Protein AF-A0A7T4YEN5-F1 (afdb_monomer_lite)

Radius of gyration: 30.42 Å; chains: 1; bounding box: 59×39×81 Å

pLDDT: mean 76.64, std 11.23, range [42.16, 91.0]

Foldseek 3Di:
DFKKWKWWADPVDNDIDIDIDDDPDQVVVQVVVVVVVTPPIDIGTDPVVVVVCVVVVVVVVVVVVVVVVVVVVVVVVVVVVVVVVVVVVVVVVCVVVPPVPPVVVVVVVVVVVVVCVVVVVVVVVVVVVVVVVVVVVVVVVPPDPPDD

Secondary structure (DSSP, 8-state):
--EEEEEEE-SSS--EEEEEEE-SSHHHHHHHHHHTT-EEEEEEE--HHHHHHHHHHHHHHHHHHHHHHHHHHHHHHHHHHHHHHHHHHHHHHHHHTT-S-HHHHHHHHHHHHHHHHHHHHHHHHHHHHHHHHHHHHHHHH-------

Sequence (148 aa):
MPSYKVTYNDPNTDEHHQKTVHAESSDLAAEQFKEQGYTKINVTPIPDVIAEIAPITEIYRGAKLWIAHTFTLNRILSWIYIALILLSALSLIVTLFRIPNMHFFIEFLASVLIALSPAIIAILLKLIQRFVIAHETIAKHQKPVSSD

Structure (mmCIF, N/CA/C/O backbone):
data_AF-A0A7T4YEN5-F1
#
_entry.id   AF-A0A7T4YEN5-F1
#
loop_
_atom_site.group_PDB
_atom_site.id
_atom_site.type_symbol
_atom_site.label_atom_id
_atom_site.label_alt_id
_atom_site.label_comp_id
_atom_site.label_asym_id
_atom_site.label_entity_id
_atom_site.label_seq_id
_atom_site.pdbx_PDB_ins_code
_atom_site.Cartn_x
_atom_site.Cartn_y
_atom_site.Cartn_z
_atom_site.occupancy
_atom_site.B_iso_or_equiv
_atom_site.auth_seq_id
_atom_site.auth_comp_id
_atom_site.auth_asym_id
_atom_site.auth_atom_id
_atom_site.pdbx_PDB_model_num
ATOM 1 N N . MET A 1 1 ? -17.551 3.275 38.357 1.00 65.38 1 MET A N 1
ATOM 2 C CA . MET A 1 1 ? -17.947 1.873 38.612 1.00 65.38 1 MET A CA 1
ATOM 3 C C . MET A 1 1 ? -16.920 0.962 37.952 1.00 65.38 1 MET A C 1
ATOM 5 O O . MET A 1 1 ? -16.607 1.225 36.793 1.00 65.38 1 MET A O 1
ATOM 9 N N . PRO A 1 2 ? -16.350 -0.024 38.669 1.00 76.88 2 PRO A N 1
ATOM 10 C CA . PRO A 1 2 ? -15.332 -0.928 38.132 1.00 76.88 2 PRO A CA 1
ATOM 11 C C . PRO A 1 2 ? -15.876 -1.813 37.001 1.00 76.88 2 PRO A C 1
ATOM 13 O O . PRO A 1 2 ? -17.076 -2.081 36.914 1.00 76.88 2 PRO A O 1
ATOM 16 N N . SER A 1 3 ? -14.981 -2.240 36.110 1.00 82.06 3 SER A N 1
ATOM 17 C CA . SER A 1 3 ? -15.316 -3.082 34.955 1.00 82.06 3 SER A CA 1
ATOM 18 C C . SER A 1 3 ? -14.963 -4.543 35.232 1.00 82.06 3 SER A C 1
ATOM 20 O O . SER A 1 3 ? -13.855 -4.850 35.670 1.00 82.06 3 SER A O 1
ATOM 22 N N . TYR A 1 4 ? -15.876 -5.459 34.920 1.00 83.62 4 TYR A N 1
ATOM 23 C CA . TYR A 1 4 ? -15.682 -6.897 35.085 1.00 83.62 4 TYR A CA 1
ATOM 24 C C . TYR A 1 4 ? -15.895 -7.629 33.764 1.00 83.62 4 TYR A C 1
ATOM 26 O O . TYR A 1 4 ? -16.810 -7.320 33.000 1.00 83.62 4 TYR A O 1
ATOM 34 N N . LYS A 1 5 ? -15.063 -8.637 33.505 1.00 86.88 5 LYS A N 1
ATOM 35 C CA . LYS A 1 5 ? -15.261 -9.592 32.419 1.00 86.88 5 LYS A CA 1
ATOM 36 C C . LYS A 1 5 ? -16.059 -10.771 32.963 1.00 86.88 5 LYS A C 1
ATOM 38 O O . LYS A 1 5 ? -15.553 -11.520 33.796 1.00 86.88 5 LYS A O 1
ATOM 43 N N . VAL A 1 6 ? -17.284 -10.942 32.480 1.00 84.94 6 VAL A N 1
ATOM 44 C CA . VAL A 1 6 ? -18.153 -12.070 32.821 1.00 84.94 6 VAL A CA 1
ATOM 45 C C . VAL A 1 6 ? -18.087 -13.081 31.687 1.00 84.94 6 VAL A C 1
ATOM 47 O O . VAL A 1 6 ? -18.403 -12.770 30.539 1.00 84.94 6 VAL A O 1
ATOM 50 N N . THR A 1 7 ? -17.645 -14.289 32.007 1.00 87.56 7 THR A N 1
ATOM 51 C CA . THR A 1 7 ? -17.697 -15.453 31.116 1.00 87.56 7 THR A CA 1
ATOM 52 C C . THR A 1 7 ? -18.852 -16.345 31.546 1.00 87.56 7 THR A C 1
ATOM 54 O O . THR A 1 7 ? -18.988 -16.603 32.738 1.00 87.56 7 THR A O 1
ATOM 57 N N . TYR A 1 8 ? -19.706 -16.754 30.609 1.00 88.31 8 TYR A N 1
ATOM 58 C CA . TYR A 1 8 ? -20.927 -17.517 30.876 1.00 88.31 8 TYR A CA 1
ATOM 59 C C . TYR A 1 8 ? -21.275 -18.426 29.691 1.00 88.31 8 TYR A C 1
ATOM 61 O O . TYR A 1 8 ? -20.835 -18.184 28.565 1.00 88.31 8 TYR A O 1
ATOM 69 N N . ASN A 1 9 ? -22.071 -19.461 29.945 1.00 87.25 9 ASN A N 1
ATOM 70 C CA . ASN A 1 9 ? -22.637 -20.322 28.911 1.00 87.25 9 ASN A CA 1
ATOM 71 C C . ASN A 1 9 ? -24.098 -19.954 28.689 1.00 87.25 9 ASN A C 1
ATOM 73 O O . ASN A 1 9 ? -24.840 -19.746 29.659 1.00 87.25 9 ASN A O 1
ATOM 77 N N . ASP A 1 10 ? -24.498 -19.904 27.420 1.00 81.69 10 ASP A N 1
ATOM 78 C CA . ASP A 1 10 ? -25.908 -19.792 27.068 1.00 81.69 10 ASP A CA 1
ATOM 79 C C . ASP A 1 10 ? -26.651 -21.054 27.559 1.00 81.69 10 ASP A C 1
ATOM 81 O O . ASP A 1 10 ? -26.141 -22.167 27.428 1.00 81.69 10 ASP A O 1
ATOM 85 N N . PRO A 1 11 ? -27.829 -20.929 28.188 1.00 76.38 11 PRO A N 1
ATOM 86 C CA . PRO A 1 11 ? -28.606 -22.091 28.613 1.00 76.38 11 PRO A CA 1
ATOM 87 C C . PRO A 1 11 ? -29.168 -22.914 27.445 1.00 76.38 11 PRO A C 1
ATOM 89 O O . PRO A 1 11 ? -29.488 -24.086 27.633 1.00 76.38 11 PRO A O 1
ATOM 92 N N . ASN A 1 12 ? -29.307 -22.321 26.258 1.00 81.75 12 ASN A N 1
ATOM 93 C CA . ASN A 1 12 ? -29.885 -22.964 25.078 1.00 81.75 12 ASN A CA 1
ATOM 94 C C . ASN A 1 12 ? -28.823 -23.494 24.112 1.00 81.75 12 ASN A C 1
ATOM 96 O O . ASN A 1 12 ? -29.130 -24.335 23.265 1.00 81.75 12 ASN A O 1
ATOM 100 N N . THR A 1 13 ? -27.585 -23.010 24.223 1.00 78.19 13 THR A N 1
ATOM 101 C CA . THR A 1 13 ? -26.468 -23.423 23.371 1.00 78.19 13 THR A CA 1
ATOM 102 C C . THR A 1 13 ? -25.228 -23.669 24.218 1.00 78.19 13 THR A C 1
ATOM 104 O O . THR A 1 13 ? -24.866 -22.827 25.028 1.00 78.19 13 THR A O 1
ATOM 107 N N . ASP A 1 14 ? -24.490 -24.755 23.976 1.00 75.94 14 ASP A N 1
ATOM 108 C CA . ASP A 1 14 ? -23.197 -25.027 24.640 1.00 75.94 14 ASP A CA 1
ATOM 109 C C . ASP A 1 14 ? -22.077 -24.021 24.265 1.00 75.94 14 ASP A C 1
ATOM 111 O O . ASP A 1 14 ? -20.888 -24.256 24.499 1.00 75.94 14 ASP A O 1
ATOM 115 N N . GLU A 1 15 ? -22.440 -22.882 23.678 1.00 79.88 15 GLU A N 1
ATOM 116 C CA . GLU A 1 15 ? -21.540 -21.802 23.323 1.00 79.88 15 GLU A CA 1
ATOM 117 C C . GLU A 1 15 ? -21.096 -21.010 24.560 1.00 79.88 15 GLU A C 1
ATOM 119 O O . GLU A 1 15 ? -21.860 -20.687 25.476 1.00 79.88 15 GLU A O 1
ATOM 124 N N . HIS A 1 16 ? -19.803 -20.699 24.573 1.00 83.25 16 HIS A N 1
ATOM 125 C CA . HIS A 1 16 ? -19.163 -19.897 25.603 1.00 83.25 16 HIS A CA 1
ATOM 126 C C . HIS A 1 16 ? -19.146 -18.429 25.179 1.00 83.25 16 HIS A C 1
ATOM 128 O O . HIS A 1 16 ? -18.503 -18.065 24.192 1.00 83.25 16 HIS A O 1
ATOM 134 N N . HIS A 1 17 ? -19.778 -17.571 25.976 1.00 83.88 17 HIS A N 1
ATOM 135 C CA . HIS A 1 17 ? -19.830 -16.137 25.732 1.00 83.88 17 HIS A CA 1
ATOM 136 C C . HIS A 1 17 ? -19.055 -15.360 26.797 1.00 83.88 17 HIS A C 1
ATOM 138 O O . HIS A 1 17 ? -18.906 -15.766 27.951 1.00 83.88 17 HIS A O 1
ATOM 144 N N . GLN A 1 18 ? -18.530 -14.208 26.384 1.00 87.62 18 GLN A N 1
ATOM 145 C CA . GLN A 1 18 ? -17.839 -13.267 27.257 1.00 87.62 18 GLN A CA 1
ATOM 146 C C . GLN A 1 18 ? -18.437 -11.875 27.063 1.00 87.62 18 GLN A C 1
ATOM 148 O O . GLN A 1 18 ? -18.608 -11.423 25.931 1.00 87.62 18 GLN A O 1
ATOM 153 N N . LYS A 1 19 ? -18.742 -11.186 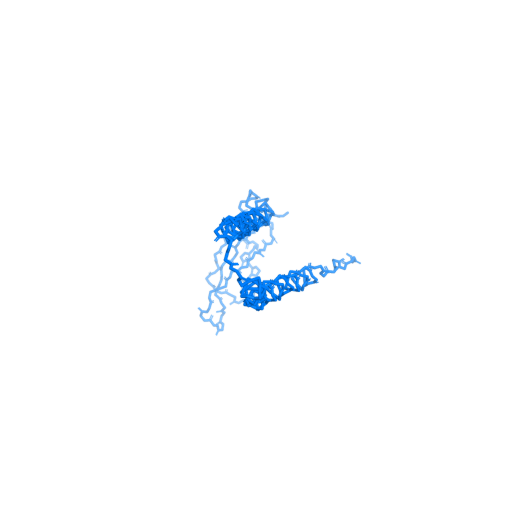28.161 1.00 84.56 19 LYS A N 1
ATOM 154 C CA . LYS A 1 19 ? -19.270 -9.820 28.140 1.00 84.56 19 LYS A CA 1
ATOM 155 C C . LYS A 1 19 ? -18.598 -8.983 29.217 1.00 84.56 19 LYS A C 1
ATOM 157 O O . LYS A 1 19 ? -18.363 -9.456 30.326 1.00 84.56 19 LYS A O 1
ATOM 162 N N . THR A 1 20 ? -18.287 -7.739 28.880 1.00 86.44 20 THR A N 1
ATOM 163 C CA . THR A 1 20 ? -17.816 -6.754 29.854 1.00 86.44 20 THR A CA 1
ATOM 164 C C . THR A 1 20 ? -19.021 -6.045 30.456 1.00 86.44 20 THR A C 1
ATOM 166 O O . THR A 1 20 ? -19.897 -5.598 29.715 1.00 86.44 20 THR A O 1
ATOM 169 N N . VAL A 1 21 ? -19.075 -5.952 31.782 1.00 82.00 21 VAL A N 1
ATOM 170 C CA . VAL A 1 21 ? -20.128 -5.240 32.515 1.00 82.00 21 VAL A CA 1
ATOM 171 C C . VAL A 1 21 ? -19.533 -4.322 33.569 1.00 82.00 21 VAL A C 1
ATOM 173 O O . VAL A 1 21 ? -18.454 -4.584 34.101 1.00 82.00 21 VAL A O 1
ATOM 176 N N . HIS A 1 22 ? -20.255 -3.248 33.868 1.00 82.75 22 HIS A N 1
ATOM 177 C CA . HIS A 1 22 ? -19.922 -2.319 34.937 1.00 82.75 22 HIS A CA 1
ATOM 178 C C . HIS A 1 22 ? -20.877 -2.569 36.098 1.00 82.75 22 HIS A C 1
ATOM 180 O O . HIS A 1 22 ? -22.090 -2.465 35.932 1.00 82.75 22 HIS A O 1
ATOM 186 N N . ALA A 1 23 ? -20.331 -2.921 37.255 1.00 82.62 23 ALA A N 1
ATOM 187 C CA . ALA A 1 23 ? -21.100 -3.211 38.460 1.00 82.62 23 ALA A CA 1
ATOM 188 C C . ALA A 1 23 ? -20.358 -2.666 39.681 1.00 82.62 23 ALA A C 1
ATOM 190 O O . ALA A 1 23 ? -19.164 -2.381 39.610 1.00 82.62 23 ALA A O 1
ATOM 191 N N . GLU A 1 24 ? -21.053 -2.512 40.805 1.00 84.56 24 GLU A N 1
ATOM 192 C CA . GLU A 1 24 ? -20.421 -2.079 42.059 1.00 84.56 24 GLU A CA 1
ATOM 193 C C . GLU A 1 24 ? -19.558 -3.183 42.687 1.00 84.56 24 GLU A C 1
ATOM 195 O O . GLU A 1 24 ? -18.600 -2.883 43.396 1.00 84.56 24 GLU A O 1
ATOM 200 N N . SER A 1 25 ? -19.859 -4.451 42.391 1.00 85.31 25 SER A N 1
ATOM 201 C CA . SER A 1 25 ? -19.109 -5.615 42.863 1.00 85.31 25 SER A CA 1
ATOM 202 C C . SER A 1 25 ? -19.127 -6.759 41.842 1.00 85.31 25 SER A C 1
ATOM 204 O O . SER A 1 25 ? -19.970 -6.804 40.941 1.00 85.31 25 SER A O 1
ATOM 206 N N . SER A 1 26 ? -18.207 -7.716 42.003 1.00 84.88 26 SER A N 1
ATOM 207 C CA . SER A 1 26 ? -18.193 -8.962 41.223 1.00 84.88 26 SER A CA 1
ATOM 208 C C . SER A 1 26 ? -19.457 -9.794 41.426 1.00 84.88 26 SER A C 1
ATOM 210 O O . SER A 1 26 ? -19.901 -10.465 40.497 1.00 84.88 26 SER A O 1
ATOM 212 N N . ASP A 1 27 ? -20.036 -9.736 42.624 1.00 86.69 27 ASP A N 1
ATOM 213 C CA . ASP A 1 27 ? -21.199 -10.538 43.000 1.00 86.69 27 ASP A CA 1
ATOM 214 C C . ASP A 1 27 ? -22.454 -10.008 42.306 1.00 86.69 27 ASP A C 1
ATOM 216 O O . ASP A 1 27 ? -23.177 -10.774 41.674 1.00 86.69 27 ASP A O 1
ATOM 220 N N . LEU A 1 28 ? -22.627 -8.681 42.284 1.00 85.50 28 LEU A N 1
ATOM 221 C CA . LEU A 1 28 ? -23.694 -8.019 41.528 1.00 85.50 28 LEU A CA 1
ATOM 222 C C . LEU A 1 28 ? -23.558 -8.269 40.020 1.00 85.50 28 LEU A C 1
ATOM 224 O O . LEU A 1 28 ? -24.553 -8.492 39.331 1.00 85.50 28 LEU A O 1
ATOM 228 N N . ALA A 1 29 ? -22.326 -8.276 39.500 1.00 84.81 29 ALA A N 1
ATOM 229 C CA . ALA A 1 29 ? -22.072 -8.634 38.107 1.00 84.81 29 ALA A CA 1
ATOM 230 C C . ALA A 1 29 ? -22.444 -10.094 37.805 1.00 84.81 29 ALA A C 1
ATOM 232 O O . ALA A 1 29 ? -22.894 -10.377 36.701 1.00 84.81 29 ALA A O 1
ATOM 233 N N . ALA A 1 30 ? -22.267 -11.024 38.748 1.00 86.38 30 ALA A N 1
ATOM 234 C CA . ALA A 1 30 ? -22.651 -12.422 38.567 1.00 86.38 30 ALA A CA 1
ATOM 235 C C . ALA A 1 30 ? -24.172 -12.625 38.669 1.00 86.38 30 ALA A C 1
ATOM 237 O O . ALA A 1 30 ? -24.750 -13.365 37.869 1.00 86.38 30 ALA A O 1
ATOM 238 N N . GLU A 1 31 ? -24.826 -11.963 39.627 1.00 87.19 31 GLU A N 1
ATOM 239 C CA . GLU A 1 31 ? -26.267 -12.087 39.876 1.00 87.19 31 GLU A CA 1
ATOM 240 C C . GLU A 1 31 ? -27.103 -11.677 38.663 1.00 87.19 31 GLU A C 1
ATOM 242 O O . GLU A 1 31 ? -27.985 -12.434 38.262 1.00 87.19 31 GLU A O 1
ATOM 247 N N . GLN A 1 32 ? -26.753 -10.578 37.988 1.00 86.06 32 GLN A N 1
ATOM 248 C CA . GLN A 1 32 ? -27.465 -10.120 36.786 1.00 86.06 32 GLN A CA 1
ATOM 249 C C . GLN A 1 32 ? -27.544 -11.177 35.673 1.00 86.06 32 GLN A C 1
ATOM 251 O O . GLN A 1 32 ? -28.540 -11.250 34.954 1.00 86.06 32 GLN A O 1
ATOM 256 N N . PHE A 1 33 ? -26.498 -11.993 35.501 1.00 84.75 33 PHE A N 1
ATOM 257 C CA . PHE A 1 33 ? -26.477 -13.056 34.487 1.00 84.75 33 PHE A CA 1
ATOM 258 C C . PHE A 1 33 ? -27.136 -14.336 34.998 1.00 84.75 33 PHE A C 1
ATOM 260 O O . PHE A 1 33 ? -27.739 -15.075 34.221 1.00 84.75 33 PHE A O 1
ATOM 267 N N . LYS A 1 34 ? -27.074 -14.584 36.307 1.00 87.06 34 LYS A N 1
ATOM 268 C CA . LYS A 1 34 ? -27.756 -15.717 36.932 1.00 87.06 34 LYS A CA 1
ATOM 269 C C . LYS A 1 34 ? -29.275 -15.562 36.853 1.00 87.06 34 LYS A C 1
ATOM 271 O O . LYS A 1 34 ? -29.962 -16.529 36.538 1.00 87.06 34 LYS A O 1
ATOM 276 N N . GLU A 1 35 ? -29.789 -14.352 37.066 1.00 88.19 35 GLU A N 1
ATOM 277 C CA . GLU A 1 35 ? -31.213 -14.019 36.908 1.00 88.19 35 GLU A CA 1
ATOM 278 C C . GLU A 1 35 ? -31.710 -14.203 35.466 1.00 88.19 35 GLU A C 1
ATOM 280 O O . GLU A 1 35 ? -32.869 -14.544 35.248 1.00 88.19 35 GLU A O 1
ATOM 285 N N . GLN A 1 36 ? -30.825 -14.051 34.477 1.00 82.81 36 GLN A N 1
ATOM 286 C CA . GLN A 1 36 ? -31.122 -14.277 33.056 1.00 82.81 36 GLN A CA 1
ATOM 287 C C . GLN A 1 36 ? -31.037 -15.759 32.643 1.00 82.81 36 GLN A C 1
ATOM 289 O O . GLN A 1 36 ? -31.241 -16.084 31.476 1.00 82.81 36 GLN A O 1
ATOM 294 N N . GLY A 1 37 ? -30.752 -16.666 33.584 1.00 84.31 37 GLY A N 1
ATOM 295 C CA . GLY A 1 37 ? -30.696 -18.108 33.339 1.00 84.31 37 GLY A CA 1
ATOM 296 C C . GLY A 1 37 ? -29.363 -18.620 32.790 1.00 84.31 37 GLY A C 1
ATOM 297 O O . GLY A 1 37 ? -29.275 -19.793 32.432 1.00 84.31 37 GLY A O 1
ATOM 298 N N . TYR A 1 38 ? -28.315 -17.791 32.735 1.00 85.12 38 TYR A N 1
ATOM 299 C CA . TYR A 1 38 ? -26.995 -18.229 32.278 1.00 85.12 38 TYR A CA 1
ATOM 300 C C . TYR A 1 38 ? -26.293 -19.119 33.310 1.00 85.12 38 TYR A C 1
ATOM 302 O O . TYR A 1 38 ? -26.447 -18.956 34.523 1.00 85.12 38 TYR A O 1
ATOM 310 N N . THR A 1 39 ? -25.480 -20.061 32.828 1.00 83.69 39 THR A N 1
ATOM 311 C CA . THR A 1 39 ? -24.765 -21.028 33.678 1.00 83.69 39 THR A CA 1
ATOM 312 C C . THR A 1 39 ? -23.246 -20.884 33.545 1.00 83.69 39 THR A C 1
ATOM 314 O O . THR A 1 39 ? -22.754 -20.217 32.637 1.00 83.69 39 THR A O 1
ATOM 317 N N . LYS A 1 40 ? -22.480 -21.477 34.479 1.00 85.00 40 LYS A N 1
ATOM 318 C CA . LYS A 1 40 ? -20.999 -21.408 34.526 1.00 85.00 40 LYS A CA 1
ATOM 319 C C . LYS A 1 40 ? -20.444 -19.972 34.511 1.00 85.00 40 LYS A C 1
ATOM 321 O O . LYS A 1 40 ? -19.474 -19.674 33.821 1.00 85.00 40 LYS A O 1
ATOM 326 N N . ILE A 1 41 ? -21.070 -19.092 35.289 1.00 84.69 41 ILE A N 1
ATOM 327 C CA . ILE A 1 41 ? -20.701 -17.678 35.380 1.00 84.69 41 ILE A CA 1
ATOM 328 C C . ILE A 1 41 ? -19.380 -17.548 36.145 1.00 84.69 41 ILE A C 1
ATOM 330 O O . ILE A 1 41 ? -19.306 -17.885 37.324 1.00 84.69 41 ILE A O 1
ATOM 334 N N . ASN A 1 42 ? -18.346 -17.042 35.481 1.00 87.19 42 ASN A N 1
ATOM 335 C CA . ASN A 1 42 ? -17.077 -16.680 36.102 1.00 87.19 42 ASN A CA 1
ATOM 336 C C . ASN A 1 42 ? -16.777 -15.203 35.830 1.00 87.19 42 ASN A C 1
ATOM 338 O O . ASN A 1 42 ? -16.762 -14.768 34.674 1.00 87.19 42 ASN A O 1
ATOM 342 N N . VAL A 1 43 ? -16.555 -14.441 36.901 1.00 84.69 43 VAL A N 1
ATOM 343 C CA . VAL A 1 43 ? -16.374 -12.987 36.871 1.00 84.69 43 VAL A CA 1
ATOM 344 C C . VAL A 1 43 ? -14.928 -12.665 37.210 1.00 84.69 43 VAL A C 1
ATOM 346 O O . VAL A 1 43 ? -14.446 -12.989 38.289 1.00 84.69 43 VAL A O 1
ATOM 349 N N . THR A 1 44 ? -14.219 -12.028 36.284 1.00 85.75 44 THR A N 1
ATOM 350 C CA . THR A 1 44 ? -12.832 -11.595 36.492 1.00 85.75 44 THR A CA 1
ATOM 351 C C . THR A 1 44 ? -12.774 -10.067 36.505 1.00 85.75 44 THR A C 1
ATOM 353 O O . THR A 1 44 ? -13.276 -9.450 35.560 1.00 85.75 44 THR A O 1
ATOM 356 N N . PRO A 1 45 ? -12.188 -9.427 37.536 1.00 81.31 45 PRO A N 1
ATOM 357 C CA . PRO A 1 45 ? -11.985 -7.983 37.522 1.00 81.31 45 PRO A CA 1
ATOM 358 C C . PRO A 1 45 ? -11.071 -7.605 36.357 1.00 81.31 45 PRO A C 1
ATOM 360 O O . PRO A 1 45 ? -10.054 -8.261 36.122 1.00 81.31 45 PRO A O 1
ATOM 363 N N . ILE A 1 46 ? -11.437 -6.562 35.613 1.00 75.81 46 ILE A N 1
ATOM 364 C CA . ILE A 1 46 ? -10.562 -5.977 34.600 1.00 75.81 46 ILE A CA 1
ATOM 365 C C . ILE A 1 46 ? -9.745 -4.906 35.326 1.00 75.81 46 ILE A C 1
ATOM 367 O O . ILE A 1 46 ? -10.334 -3.934 35.792 1.00 75.81 46 ILE A O 1
ATOM 371 N N . PRO A 1 47 ? -8.416 -5.068 35.461 1.00 67.56 47 PRO A N 1
ATOM 372 C CA . PRO A 1 47 ? -7.586 -4.027 36.046 1.00 67.56 47 PRO A CA 1
ATOM 373 C C . PRO A 1 47 ? -7.754 -2.739 35.234 1.00 67.56 47 PRO A C 1
ATOM 375 O O . PRO A 1 47 ? -7.597 -2.778 34.010 1.00 67.56 47 PRO A O 1
ATOM 378 N N . ASP A 1 48 ? -8.025 -1.613 35.901 1.00 58.62 48 ASP A N 1
ATOM 379 C CA . ASP A 1 48 ? -8.261 -0.303 35.263 1.00 58.62 48 ASP A CA 1
ATOM 380 C C . ASP A 1 48 ? -7.125 0.110 34.309 1.00 58.62 48 ASP A C 1
ATOM 382 O O . ASP A 1 48 ? -7.351 0.763 33.292 1.00 58.62 48 ASP A O 1
ATOM 386 N N . VAL A 1 49 ? -5.915 -0.398 34.560 1.00 53.62 49 VAL A N 1
ATOM 387 C CA . VAL A 1 49 ? -4.735 -0.240 33.701 1.00 53.62 49 VAL A CA 1
ATOM 388 C C . VAL A 1 49 ? -4.989 -0.717 32.261 1.00 53.62 49 VAL A C 1
ATOM 390 O O . VAL A 1 49 ? -4.495 -0.111 31.321 1.00 53.62 49 VAL A O 1
ATOM 393 N N . ILE A 1 50 ? -5.776 -1.776 32.039 1.00 49.81 50 ILE A N 1
ATOM 394 C CA . ILE A 1 50 ? -6.029 -2.318 30.689 1.00 49.81 50 ILE A CA 1
ATOM 395 C C . ILE A 1 50 ? -7.052 -1.466 29.921 1.00 49.81 50 ILE A C 1
ATOM 397 O O . ILE A 1 50 ? -6.958 -1.356 28.696 1.00 49.81 50 ILE A O 1
ATOM 401 N N . ALA A 1 51 ? -7.993 -0.823 30.620 1.00 49.69 51 ALA A N 1
ATOM 402 C CA . ALA A 1 51 ? -8.985 0.056 30.002 1.00 49.69 51 ALA A CA 1
ATOM 403 C C . ALA A 1 51 ? -8.342 1.332 29.421 1.00 49.69 51 ALA A C 1
ATOM 405 O O . ALA A 1 51 ? -8.741 1.780 28.348 1.00 49.69 51 ALA A O 1
ATOM 406 N N . GLU A 1 52 ? -7.288 1.852 30.058 1.00 51.34 52 GLU A N 1
ATOM 407 C CA . GLU A 1 52 ? -6.482 2.968 29.535 1.00 51.34 52 GLU A CA 1
ATOM 408 C C . GLU A 1 52 ? -5.556 2.574 28.371 1.00 51.34 52 GLU A C 1
ATOM 410 O O . GLU A 1 52 ? -5.222 3.408 27.529 1.00 51.34 52 GLU A O 1
ATOM 415 N N . ILE A 1 53 ? -5.152 1.303 28.270 1.00 50.16 53 ILE A N 1
ATOM 416 C CA . ILE A 1 53 ? -4.236 0.838 27.211 1.00 50.16 53 ILE A CA 1
ATOM 417 C C . ILE A 1 53 ? -4.975 0.546 25.893 1.00 50.16 53 ILE A C 1
ATOM 419 O O . ILE A 1 53 ? -4.378 0.653 24.818 1.00 50.16 53 ILE A O 1
ATOM 423 N N . ALA A 1 54 ? -6.272 0.224 25.935 1.00 51.31 54 ALA A N 1
ATOM 424 C CA . ALA A 1 54 ? -7.086 -0.004 24.738 1.00 51.31 54 ALA A CA 1
ATOM 425 C C . ALA A 1 54 ? -6.980 1.133 23.686 1.00 51.31 54 ALA A C 1
ATOM 427 O O . ALA A 1 54 ? -6.621 0.829 22.542 1.00 51.31 54 ALA A O 1
ATOM 428 N N . PRO A 1 55 ? -7.151 2.428 24.030 1.00 52.88 55 PRO A N 1
ATOM 429 C CA . PRO A 1 55 ? -6.985 3.520 23.064 1.00 52.88 55 PRO A CA 1
ATOM 430 C C . PRO A 1 55 ? -5.541 3.671 22.550 1.00 52.88 55 PRO A C 1
ATOM 432 O O . PRO A 1 55 ? -5.325 4.009 21.385 1.00 52.88 55 PRO A O 1
ATOM 435 N N . ILE A 1 56 ? -4.530 3.349 23.365 1.00 55.81 56 ILE A N 1
ATOM 436 C CA . ILE A 1 56 ? -3.116 3.392 22.951 1.00 55.81 56 ILE A CA 1
ATOM 437 C C . ILE A 1 56 ? -2.838 2.333 21.874 1.00 55.81 56 ILE A C 1
ATOM 439 O O . ILE A 1 56 ? -2.102 2.594 20.919 1.00 55.81 56 ILE A O 1
ATOM 443 N N . THR A 1 57 ? -3.456 1.151 21.971 1.00 57.94 57 THR A N 1
ATOM 444 C CA . THR A 1 57 ? -3.255 0.077 20.982 1.00 57.94 57 THR A CA 1
ATOM 445 C C . THR A 1 57 ? -3.830 0.392 19.597 1.00 57.94 57 THR A C 1
ATOM 447 O O . THR A 1 57 ? -3.248 -0.031 18.592 1.00 57.94 57 THR A O 1
ATOM 450 N N . GLU A 1 58 ? -4.907 1.177 19.505 1.00 58.62 58 GLU A N 1
ATOM 451 C CA . GLU A 1 58 ? -5.460 1.636 18.221 1.00 58.62 58 GLU A CA 1
ATOM 452 C C . GLU A 1 58 ? -4.584 2.703 17.558 1.00 58.62 58 GLU A C 1
ATOM 454 O O . GLU A 1 58 ? -4.269 2.589 16.369 1.00 58.62 58 GLU A O 1
ATOM 459 N N . ILE A 1 59 ? -4.090 3.676 18.330 1.00 62.09 59 ILE A N 1
ATOM 460 C CA . ILE A 1 59 ? -3.141 4.691 17.842 1.00 62.09 59 ILE A CA 1
ATOM 461 C C . ILE A 1 59 ? -1.846 4.016 17.362 1.00 62.09 59 ILE A C 1
ATOM 463 O O . ILE A 1 59 ? -1.324 4.333 16.290 1.00 62.09 59 ILE A O 1
ATOM 467 N N . TYR A 1 60 ? -1.359 3.018 18.106 1.00 64.00 60 TYR A N 1
ATOM 468 C CA . TYR A 1 60 ? -0.161 2.260 17.748 1.00 64.00 60 TYR A CA 1
ATOM 469 C C . TYR A 1 60 ? -0.350 1.427 16.468 1.00 64.00 60 TYR A C 1
ATOM 471 O O . TYR A 1 60 ? 0.562 1.341 15.639 1.00 64.00 60 TYR A O 1
ATOM 479 N N . ARG A 1 61 ? -1.545 0.855 16.243 1.00 62.81 61 ARG A N 1
ATOM 480 C CA . ARG A 1 61 ? -1.893 0.195 14.970 1.00 62.81 61 ARG A CA 1
ATOM 481 C C . ARG A 1 61 ? -1.892 1.178 13.800 1.00 62.81 61 ARG A C 1
ATOM 483 O O . ARG A 1 61 ? -1.325 0.851 12.756 1.00 62.81 61 ARG A O 1
ATOM 490 N N . GLY A 1 62 ? -2.470 2.367 13.977 1.00 67.38 62 GLY A N 1
ATOM 491 C CA . GLY A 1 62 ? -2.466 3.429 12.967 1.00 67.38 62 GLY A CA 1
ATOM 492 C C . GLY A 1 62 ? -1.049 3.874 12.595 1.00 67.38 62 GLY A C 1
ATOM 493 O O . GLY A 1 62 ? -0.693 3.895 11.416 1.00 67.38 62 GLY A O 1
ATOM 494 N N . ALA A 1 63 ? -0.202 4.123 13.596 1.00 66.06 63 ALA A N 1
ATOM 495 C CA . ALA A 1 63 ? 1.199 4.493 13.393 1.00 66.06 63 ALA A CA 1
ATOM 496 C C . ALA A 1 63 ? 1.992 3.390 12.672 1.00 66.06 63 ALA A C 1
ATOM 498 O O . ALA A 1 63 ? 2.714 3.662 11.711 1.00 66.06 63 ALA A O 1
ATOM 499 N N . LYS A 1 64 ? 1.814 2.123 13.071 1.00 70.00 64 LYS A N 1
ATOM 500 C CA . LYS A 1 64 ? 2.469 0.976 12.424 1.00 70.00 64 LYS A CA 1
ATOM 501 C C . LYS A 1 64 ? 2.060 0.831 10.955 1.00 70.00 64 LYS A C 1
ATOM 503 O O . LYS A 1 64 ? 2.910 0.555 10.108 1.00 70.00 64 LYS A O 1
ATOM 508 N N . LEU A 1 65 ? 0.781 1.041 10.640 1.00 76.94 65 LEU A N 1
ATOM 509 C CA . LEU A 1 65 ? 0.279 1.011 9.265 1.00 76.94 65 LEU A CA 1
ATOM 510 C C . LEU A 1 65 ? 0.859 2.159 8.426 1.00 76.94 65 LEU A C 1
ATOM 512 O O . LEU A 1 65 ? 1.225 1.947 7.268 1.00 76.94 65 LEU A O 1
ATOM 516 N N . TRP A 1 66 ? 0.982 3.350 9.014 1.00 68.56 66 TRP A N 1
ATOM 517 C CA . TRP A 1 66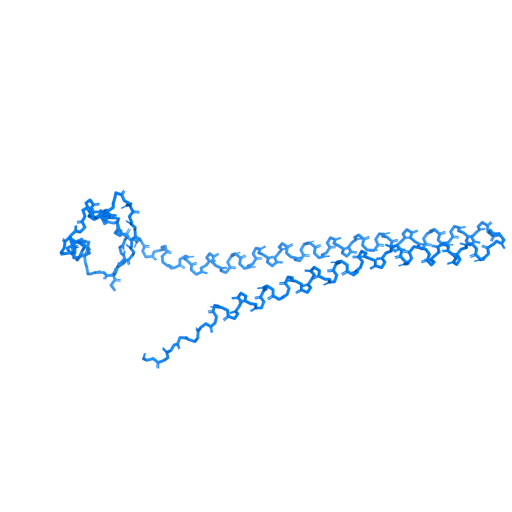 ? 1.535 4.528 8.351 1.00 68.56 66 TRP A CA 1
ATOM 518 C C . TRP A 1 66 ? 3.025 4.354 8.024 1.00 68.56 66 TRP A C 1
ATOM 520 O O . TRP A 1 66 ? 3.434 4.574 6.886 1.00 68.56 66 TRP A O 1
ATOM 530 N N . ILE A 1 67 ? 3.814 3.838 8.973 1.00 71.00 67 ILE A N 1
ATOM 531 C CA . ILE A 1 67 ? 5.242 3.522 8.784 1.00 71.00 67 ILE A CA 1
ATOM 532 C C . ILE A 1 67 ? 5.440 2.445 7.703 1.00 71.00 67 ILE A C 1
ATOM 534 O O . ILE A 1 67 ? 6.327 2.554 6.855 1.00 71.00 67 ILE A O 1
ATOM 538 N N . ALA A 1 68 ? 4.595 1.410 7.681 1.00 73.00 68 ALA A N 1
ATOM 539 C CA . ALA A 1 68 ? 4.651 0.391 6.632 1.00 73.00 68 ALA A CA 1
ATOM 540 C C . ALA A 1 68 ? 4.332 0.976 5.241 1.00 73.00 68 ALA A C 1
ATOM 542 O O . ALA A 1 68 ? 4.947 0.589 4.239 1.00 73.00 68 ALA A O 1
ATOM 543 N N . HIS A 1 69 ? 3.399 1.932 5.170 1.00 75.38 69 HIS A N 1
ATOM 544 C CA . HIS A 1 69 ? 3.061 2.621 3.926 1.00 75.38 69 HIS A CA 1
ATOM 545 C C . HIS A 1 69 ? 4.204 3.509 3.424 1.00 75.38 69 HIS A C 1
ATOM 547 O O . HIS A 1 69 ? 4.566 3.406 2.251 1.00 75.38 69 HIS A O 1
ATOM 553 N N . THR A 1 70 ? 4.810 4.328 4.288 1.00 75.44 70 THR A N 1
ATOM 554 C CA . THR A 1 70 ? 5.918 5.220 3.902 1.00 75.44 70 THR A CA 1
ATOM 555 C C . THR A 1 70 ? 7.155 4.438 3.460 1.00 75.44 70 THR A C 1
ATOM 557 O O . THR A 1 70 ? 7.763 4.777 2.444 1.00 75.44 70 THR A O 1
ATOM 560 N N . PHE A 1 71 ? 7.479 3.328 4.131 1.00 76.38 71 PHE A N 1
ATOM 561 C CA . PHE A 1 71 ? 8.566 2.435 3.715 1.00 76.38 71 PHE A CA 1
ATOM 562 C C . PHE A 1 71 ? 8.324 1.823 2.327 1.00 76.38 71 PHE A C 1
ATOM 564 O O . PHE A 1 71 ? 9.219 1.796 1.479 1.00 76.38 71 PHE A O 1
ATOM 571 N N . THR A 1 72 ? 7.096 1.366 2.064 1.00 77.12 72 THR A N 1
ATOM 572 C CA . THR A 1 72 ? 6.726 0.788 0.763 1.00 77.12 72 THR A CA 1
ATOM 573 C C . THR A 1 72 ? 6.809 1.830 -0.353 1.00 77.12 72 THR A C 1
ATOM 575 O O . THR A 1 72 ? 7.299 1.528 -1.441 1.00 77.12 72 THR A O 1
ATOM 578 N N . LEU A 1 73 ? 6.373 3.062 -0.081 1.00 77.38 73 LEU A N 1
ATOM 579 C CA . LEU A 1 73 ? 6.394 4.164 -1.038 1.00 77.38 73 LEU A CA 1
ATOM 580 C C . LEU A 1 73 ? 7.832 4.577 -1.384 1.00 77.38 73 LEU A C 1
ATOM 582 O O . LEU A 1 73 ? 8.183 4.608 -2.563 1.00 77.38 73 LEU A O 1
ATOM 586 N N . ASN A 1 74 ? 8.696 4.765 -0.380 1.00 80.25 74 ASN A N 1
ATOM 587 C CA . ASN A 1 74 ? 10.120 5.054 -0.590 1.00 80.25 74 ASN A CA 1
ATOM 588 C C . ASN A 1 74 ? 10.830 3.952 -1.378 1.00 80.25 74 ASN A C 1
ATOM 590 O O . ASN A 1 74 ? 11.639 4.240 -2.261 1.00 80.25 74 ASN A O 1
ATOM 594 N N . ARG A 1 75 ? 10.501 2.684 -1.103 1.00 80.75 75 ARG A N 1
ATOM 595 C CA . ARG A 1 75 ? 11.025 1.560 -1.877 1.00 80.75 75 ARG A CA 1
ATOM 596 C C . ARG A 1 75 ? 10.619 1.688 -3.344 1.00 80.75 75 ARG A C 1
ATOM 598 O O . ARG A 1 75 ? 11.498 1.6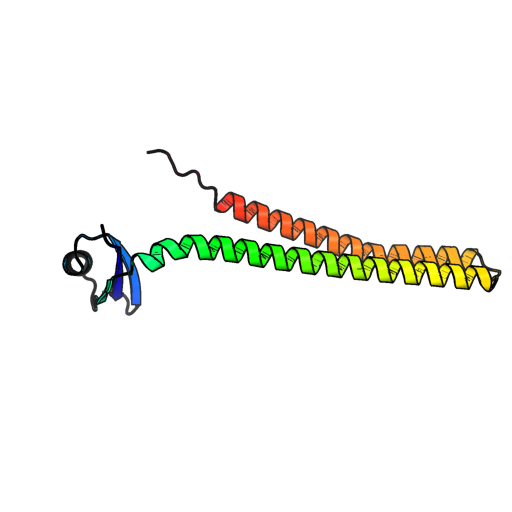54 -4.193 1.00 80.75 75 ARG A O 1
ATOM 605 N N . ILE A 1 76 ? 9.331 1.870 -3.651 1.00 79.94 76 ILE A N 1
ATOM 606 C CA . ILE A 1 76 ? 8.839 2.023 -5.036 1.00 79.94 76 ILE A CA 1
ATOM 607 C C . ILE A 1 76 ? 9.535 3.191 -5.749 1.00 79.94 76 ILE A C 1
ATOM 609 O O . ILE A 1 76 ? 10.015 3.013 -6.866 1.00 79.94 76 ILE A O 1
ATOM 613 N N . LEU A 1 77 ? 9.655 4.348 -5.093 1.00 82.94 77 LEU A N 1
ATOM 614 C CA . LEU A 1 77 ? 10.385 5.504 -5.624 1.00 82.94 77 LEU A CA 1
ATOM 615 C C . LEU A 1 77 ? 11.841 5.164 -5.955 1.00 82.94 77 LEU A C 1
ATOM 617 O O . LEU A 1 77 ? 12.316 5.508 -7.033 1.00 82.94 77 LEU A O 1
ATOM 621 N N . SER A 1 78 ? 12.534 4.433 -5.079 1.00 85.19 78 SER A N 1
ATOM 622 C CA . SER A 1 78 ? 13.905 3.982 -5.334 1.00 85.19 78 SER A CA 1
ATOM 623 C C . SER A 1 78 ? 14.005 3.100 -6.587 1.00 85.19 78 SER A C 1
ATOM 625 O O . SER A 1 78 ? 14.876 3.337 -7.423 1.00 85.19 78 SER A O 1
ATOM 627 N N . TRP A 1 79 ? 13.080 2.152 -6.786 1.00 85.38 79 TRP A N 1
ATOM 628 C CA . TRP A 1 79 ? 13.038 1.336 -8.010 1.00 85.38 79 TRP A CA 1
ATOM 629 C C . TRP A 1 79 ? 12.796 2.178 -9.270 1.00 85.38 79 TRP A C 1
ATOM 631 O O . TRP A 1 79 ? 13.428 1.927 -10.296 1.00 85.38 79 TRP A O 1
ATOM 641 N N . ILE A 1 80 ? 11.932 3.198 -9.193 1.00 85.38 80 ILE A N 1
ATOM 642 C CA . ILE A 1 80 ? 11.683 4.129 -10.306 1.00 85.38 80 ILE A CA 1
ATOM 643 C C . ILE A 1 80 ? 12.962 4.896 -10.663 1.00 85.38 80 ILE A C 1
ATOM 645 O O . ILE A 1 80 ? 13.328 4.952 -11.836 1.00 85.38 80 ILE A O 1
ATOM 649 N N . TYR A 1 81 ? 13.681 5.434 -9.673 1.00 89.44 81 TYR A N 1
ATOM 650 C CA . TYR A 1 81 ? 14.950 6.127 -9.918 1.00 89.44 81 TYR A CA 1
ATOM 651 C C . TYR A 1 81 ? 15.992 5.220 -10.577 1.00 89.44 81 TYR A C 1
ATOM 653 O O . TYR A 1 81 ? 16.631 5.633 -11.542 1.00 89.44 81 TYR A O 1
ATOM 661 N N . ILE A 1 82 ? 16.133 3.975 -10.109 1.00 88.19 82 ILE A N 1
ATOM 662 C CA . ILE A 1 82 ? 17.060 3.003 -10.709 1.00 88.19 82 ILE A CA 1
ATOM 663 C C . ILE A 1 82 ? 16.701 2.754 -12.179 1.00 88.19 82 ILE A C 1
ATOM 665 O O . ILE A 1 82 ? 17.579 2.796 -13.040 1.00 88.19 82 ILE A O 1
ATOM 669 N N . ALA A 1 83 ? 15.417 2.549 -12.487 1.00 83.06 83 ALA A N 1
ATOM 670 C CA . ALA A 1 83 ? 14.963 2.342 -13.859 1.00 83.06 83 ALA A CA 1
ATOM 671 C C . ALA A 1 83 ? 15.272 3.549 -14.762 1.00 83.06 83 ALA A C 1
ATOM 673 O O . ALA A 1 83 ? 15.749 3.369 -15.881 1.00 83.06 83 ALA A O 1
ATOM 674 N N . LEU A 1 84 ? 15.067 4.774 -14.267 1.00 86.56 84 LEU A N 1
ATOM 675 C CA . LEU A 1 84 ? 15.372 6.005 -15.003 1.00 86.56 84 LEU A CA 1
ATOM 676 C C . LEU A 1 84 ? 16.874 6.182 -15.260 1.00 86.56 84 LEU A C 1
ATOM 678 O O . LEU A 1 84 ? 17.264 6.588 -16.357 1.00 86.56 84 LEU A O 1
ATOM 682 N N . ILE A 1 85 ? 17.721 5.850 -14.281 1.00 87.44 85 ILE A N 1
ATOM 683 C CA . ILE A 1 85 ? 19.182 5.890 -14.433 1.00 87.44 85 ILE A CA 1
ATOM 684 C C . ILE A 1 85 ? 19.625 4.884 -15.499 1.00 87.44 85 ILE A C 1
ATOM 686 O O . ILE A 1 85 ? 20.402 5.237 -16.384 1.00 87.44 85 ILE A O 1
ATOM 690 N N . LEU A 1 86 ? 19.095 3.658 -15.464 1.00 87.44 86 LEU A N 1
ATOM 691 C CA . LEU A 1 86 ? 19.396 2.632 -16.465 1.00 87.44 86 LEU A CA 1
ATOM 692 C C . LEU A 1 86 ? 18.945 3.050 -17.871 1.00 87.44 86 LEU A C 1
ATOM 694 O O . LEU A 1 86 ? 19.708 2.904 -18.823 1.00 87.44 86 LEU A O 1
ATOM 698 N N . LEU A 1 87 ? 17.747 3.627 -18.000 1.00 85.19 87 LEU A N 1
ATOM 699 C CA . LEU A 1 87 ? 17.242 4.193 -19.257 1.00 85.19 87 LEU A CA 1
ATOM 700 C C . LEU A 1 87 ? 18.151 5.306 -19.793 1.00 85.19 87 LEU A C 1
ATOM 702 O O . LEU A 1 87 ? 18.479 5.325 -20.979 1.00 85.19 87 LEU A O 1
ATOM 706 N N . SER A 1 88 ? 18.599 6.202 -18.914 1.00 81.06 88 SER A N 1
ATOM 707 C CA . SER A 1 88 ? 19.509 7.297 -19.267 1.00 81.06 88 SER A CA 1
ATOM 708 C C . SER A 1 88 ? 20.869 6.774 -19.732 1.00 81.06 88 SER A C 1
ATOM 710 O O . SER A 1 88 ? 21.385 7.216 -20.757 1.00 81.06 88 SER A O 1
ATOM 712 N N . ALA A 1 89 ? 21.428 5.790 -19.024 1.00 86.50 89 ALA A N 1
ATOM 713 C CA . ALA A 1 89 ? 22.685 5.149 -19.394 1.00 86.50 89 ALA A CA 1
ATOM 714 C C . ALA A 1 89 ? 22.579 4.425 -20.744 1.00 86.50 89 ALA A C 1
ATOM 716 O O . ALA A 1 89 ? 23.462 4.560 -21.588 1.00 86.50 89 ALA A O 1
ATOM 717 N N . LEU A 1 90 ? 21.476 3.710 -20.983 1.00 83.38 90 LEU A N 1
ATOM 718 C CA . LEU A 1 90 ? 21.229 3.025 -22.249 1.00 83.38 90 LEU A CA 1
ATOM 719 C C . LEU A 1 90 ? 21.118 4.017 -23.417 1.00 83.38 90 LEU A C 1
ATOM 721 O O . LEU A 1 90 ? 21.721 3.801 -24.465 1.00 83.38 90 LEU A O 1
ATOM 725 N N . SER A 1 91 ? 20.411 5.133 -23.217 1.00 79.81 91 SER A N 1
ATOM 726 C CA . SER A 1 91 ? 20.322 6.227 -24.193 1.00 79.81 91 SER A CA 1
ATOM 727 C C . SER A 1 91 ? 21.698 6.821 -24.524 1.00 79.81 91 SER A C 1
ATOM 729 O O . SER A 1 91 ? 22.047 7.005 -25.695 1.00 79.81 91 SER A O 1
ATOM 731 N N . LEU A 1 92 ? 22.525 7.054 -23.500 1.00 85.19 92 LEU A N 1
ATOM 732 C CA . LEU A 1 92 ? 23.885 7.560 -23.674 1.00 85.19 92 LEU A CA 1
ATOM 733 C C . LEU A 1 92 ? 24.754 6.585 -24.480 1.00 85.19 92 LEU A C 1
ATOM 735 O O . LEU A 1 92 ? 25.457 7.011 -25.394 1.00 85.19 92 LEU A O 1
ATOM 739 N N . ILE A 1 93 ? 24.673 5.283 -24.187 1.00 83.31 93 ILE A N 1
ATOM 740 C CA . ILE A 1 93 ? 25.372 4.229 -24.937 1.00 83.31 93 ILE A CA 1
ATOM 741 C C . ILE A 1 93 ? 24.949 4.267 -26.410 1.00 83.31 93 ILE A C 1
ATOM 743 O O . ILE A 1 93 ? 25.805 4.392 -27.282 1.00 83.31 93 ILE A O 1
ATOM 747 N N . VAL A 1 94 ? 23.646 4.244 -26.709 1.00 77.81 94 VAL A N 1
ATOM 748 C CA . VAL A 1 94 ? 23.150 4.292 -28.099 1.00 77.81 94 VAL A CA 1
ATOM 749 C C . VAL A 1 94 ? 23.674 5.525 -28.845 1.00 77.81 94 VAL A C 1
ATOM 751 O O . VAL A 1 94 ? 24.098 5.420 -29.999 1.00 77.81 94 VAL A O 1
ATOM 754 N N . THR A 1 95 ? 23.714 6.674 -28.167 1.00 74.31 95 THR A N 1
ATOM 755 C CA . THR A 1 95 ? 24.225 7.936 -28.720 1.00 74.31 95 THR A CA 1
ATOM 756 C C . THR A 1 95 ? 25.730 7.872 -29.007 1.00 74.31 95 THR A C 1
ATOM 758 O O . THR A 1 95 ? 26.176 8.275 -30.082 1.00 74.31 95 THR A O 1
ATOM 761 N N . LEU A 1 96 ? 26.526 7.336 -28.073 1.00 79.88 96 LEU A N 1
ATOM 762 C CA . LEU A 1 96 ? 27.984 7.223 -28.200 1.00 79.88 96 LEU A CA 1
ATOM 763 C C . LEU A 1 96 ? 28.405 6.256 -29.307 1.00 79.88 96 LEU A C 1
ATOM 765 O O . LEU A 1 96 ? 29.338 6.546 -30.054 1.00 79.88 96 LEU A O 1
ATOM 769 N N . PHE A 1 97 ? 27.696 5.136 -29.450 1.00 80.50 97 PHE A N 1
ATOM 770 C CA . PHE A 1 97 ? 27.985 4.141 -30.481 1.00 80.50 97 PHE A CA 1
ATOM 771 C C . PHE A 1 97 ? 27.469 4.536 -31.875 1.00 80.50 97 PHE A C 1
ATOM 773 O O . PHE A 1 97 ? 27.628 3.757 -32.812 1.00 80.50 97 PHE A O 1
ATOM 780 N N . ARG A 1 98 ? 26.901 5.749 -32.032 1.00 66.19 98 ARG A N 1
ATOM 781 C CA . ARG A 1 98 ? 26.412 6.324 -33.301 1.00 66.19 98 ARG A CA 1
ATOM 782 C C . ARG A 1 98 ? 25.675 5.295 -34.159 1.00 66.19 98 ARG A C 1
ATOM 784 O O . ARG A 1 98 ? 25.951 5.168 -35.352 1.00 66.19 98 ARG A O 1
ATOM 791 N N . ILE A 1 99 ? 24.760 4.540 -33.550 1.00 62.12 99 ILE A N 1
ATOM 792 C CA . ILE A 1 99 ? 23.960 3.565 -34.291 1.00 62.12 99 ILE A CA 1
ATOM 793 C C . ILE A 1 99 ? 23.170 4.363 -35.346 1.00 62.12 99 ILE A C 1
ATOM 795 O O . ILE A 1 99 ? 22.372 5.221 -34.968 1.00 62.12 99 ILE A O 1
ATOM 799 N N . PRO A 1 100 ? 23.380 4.135 -36.658 1.00 63.03 100 PRO A N 1
ATOM 800 C CA . PRO A 1 100 ? 22.867 5.013 -37.716 1.00 63.03 100 PRO A CA 1
ATOM 801 C C . PRO A 1 100 ? 21.333 5.006 -37.843 1.00 63.03 100 PRO A C 1
ATOM 803 O O . PRO A 1 100 ? 20.769 5.799 -38.591 1.00 63.03 100 PRO A O 1
ATOM 806 N N . ASN A 1 101 ? 20.639 4.157 -37.083 1.00 65.75 101 ASN A N 1
ATOM 807 C CA . ASN A 1 101 ? 19.186 4.044 -37.068 1.00 65.75 101 ASN A CA 1
ATOM 808 C C . ASN A 1 101 ? 18.573 4.773 -35.863 1.00 65.75 101 ASN A C 1
ATOM 810 O O . ASN A 1 101 ? 18.100 4.144 -34.917 1.00 65.75 101 ASN A O 1
ATOM 814 N N . MET A 1 102 ? 18.495 6.106 -35.933 1.00 69.62 102 MET A N 1
ATOM 815 C CA . MET A 1 102 ? 17.675 6.917 -35.010 1.00 69.62 102 MET A CA 1
ATOM 816 C C . MET A 1 102 ? 16.209 6.444 -34.966 1.00 69.62 102 MET A C 1
ATOM 818 O O . MET A 1 102 ? 15.560 6.524 -33.926 1.00 69.62 102 MET A O 1
ATOM 822 N N . HIS A 1 103 ? 15.714 5.876 -36.070 1.00 75.69 103 HIS A N 1
ATOM 823 C CA . HIS A 1 103 ? 14.403 5.231 -36.157 1.00 75.69 103 HIS A CA 1
ATOM 824 C C . HIS A 1 103 ? 14.240 4.084 -35.148 1.00 75.69 103 HIS A C 1
ATOM 826 O O . HIS A 1 103 ? 13.262 4.046 -34.410 1.00 75.69 103 HIS A O 1
ATOM 832 N N . PHE A 1 104 ? 15.241 3.202 -35.048 1.00 72.31 104 PHE A N 1
ATOM 833 C CA . PHE A 1 104 ? 15.209 2.057 -34.135 1.00 72.31 104 PHE A CA 1
ATOM 834 C C . PHE A 1 104 ? 15.222 2.499 -32.668 1.00 72.31 104 PHE A C 1
ATOM 836 O O . PHE A 1 104 ? 14.564 1.891 -31.832 1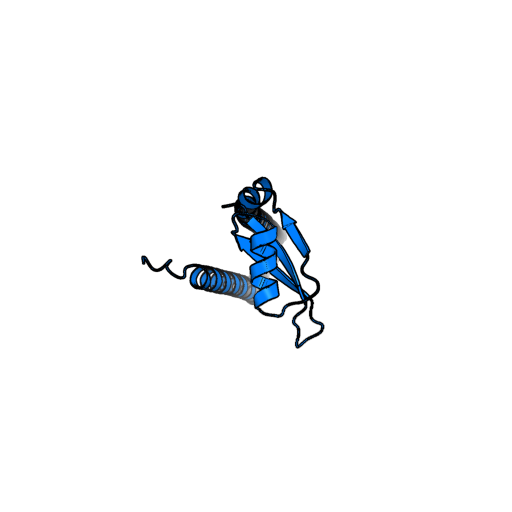.00 72.31 104 PHE A O 1
ATOM 843 N N . PHE A 1 105 ? 15.931 3.585 -32.340 1.00 71.81 105 PHE A N 1
ATOM 844 C CA . PHE A 1 105 ? 15.928 4.135 -30.984 1.00 71.81 105 PHE A CA 1
ATOM 845 C C . PHE A 1 105 ? 14.555 4.696 -30.590 1.00 71.81 105 PHE A C 1
ATOM 847 O O . PHE A 1 105 ? 14.094 4.449 -29.478 1.00 71.81 105 PHE A O 1
ATOM 854 N N . ILE A 1 106 ? 13.885 5.410 -31.499 1.00 76.75 106 ILE A N 1
ATOM 855 C CA . ILE A 1 106 ? 12.535 5.942 -31.265 1.00 76.75 106 ILE A CA 1
ATOM 856 C C . ILE A 1 106 ? 11.523 4.798 -31.130 1.00 76.75 106 ILE A C 1
ATOM 858 O O . ILE A 1 106 ? 10.712 4.824 -30.207 1.00 76.75 106 ILE A O 1
ATOM 862 N N . GLU A 1 107 ? 11.596 3.770 -31.979 1.00 73.00 107 GLU A N 1
ATOM 863 C CA . GLU A 1 107 ? 10.755 2.569 -31.866 1.00 73.00 107 GLU A CA 1
ATOM 864 C C . GLU A 1 107 ? 11.008 1.813 -30.560 1.00 73.00 107 GLU A C 1
ATOM 866 O O . GLU A 1 107 ? 10.063 1.428 -29.872 1.00 73.00 107 GLU A O 1
ATOM 871 N N . PHE A 1 108 ? 12.274 1.650 -30.171 1.00 76.00 108 PHE A N 1
A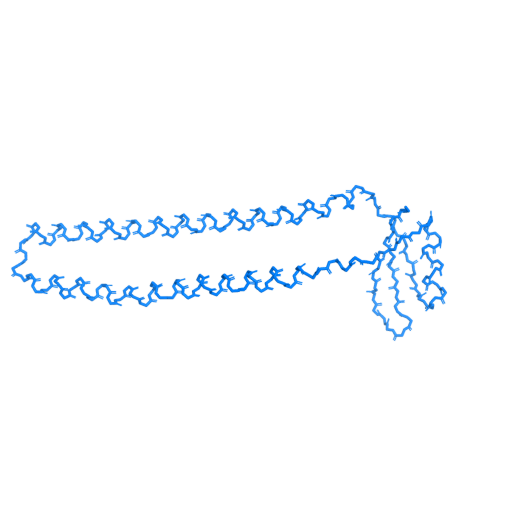TOM 872 C CA . PHE A 1 108 ? 12.643 1.021 -28.909 1.00 76.00 108 PHE A CA 1
ATOM 873 C C . PHE A 1 108 ? 12.106 1.823 -27.718 1.00 76.00 108 PHE A C 1
ATOM 875 O O . PHE A 1 108 ? 11.436 1.260 -26.853 1.00 76.00 108 PHE A O 1
ATOM 882 N N . LEU A 1 109 ? 12.306 3.142 -27.696 1.00 80.25 109 LEU A N 1
ATOM 883 C CA . LEU A 1 109 ? 11.807 4.013 -26.632 1.00 80.25 109 LEU A CA 1
ATOM 884 C C . LEU A 1 109 ? 10.275 3.999 -26.556 1.00 80.25 109 LEU A C 1
ATOM 886 O O . LEU A 1 109 ? 9.714 3.871 -25.467 1.00 80.25 109 LEU A O 1
ATOM 890 N N . ALA A 1 110 ? 9.594 4.071 -27.701 1.00 80.19 110 ALA A N 1
ATOM 891 C CA . ALA A 1 110 ? 8.142 3.963 -27.777 1.00 80.19 110 ALA A CA 1
ATOM 892 C C . ALA A 1 110 ? 7.657 2.596 -27.270 1.00 80.19 110 ALA A C 1
ATOM 894 O O . ALA A 1 110 ? 6.714 2.538 -26.485 1.00 80.19 110 ALA A O 1
ATOM 895 N N . SER A 1 111 ? 8.334 1.502 -27.635 1.00 79.31 111 SER A N 1
ATOM 896 C CA . SER A 1 111 ? 7.995 0.155 -27.161 1.00 79.31 111 SER A CA 1
ATOM 897 C C . SER A 1 111 ? 8.143 0.019 -25.642 1.00 79.31 111 SER A C 1
ATOM 899 O O . SER A 1 111 ? 7.278 -0.569 -24.993 1.00 79.31 111 SER A O 1
ATOM 901 N N . VAL A 1 112 ? 9.171 0.638 -25.049 1.00 78.25 112 VAL A N 1
ATOM 902 C CA . VAL A 1 112 ? 9.381 0.664 -23.595 1.00 78.25 112 VAL A CA 1
ATOM 903 C C . VAL A 1 112 ? 8.288 1.483 -22.899 1.00 78.25 112 VAL A C 1
ATOM 905 O O . VAL A 1 112 ? 7.747 1.040 -21.887 1.00 78.25 112 VAL A O 1
ATOM 908 N N . LEU A 1 113 ? 7.900 2.639 -23.448 1.00 81.75 113 LEU A N 1
ATOM 909 C CA . LEU A 1 113 ? 6.808 3.463 -22.909 1.00 81.75 113 LEU A CA 1
ATOM 910 C C . LEU A 1 113 ? 5.446 2.756 -22.982 1.00 81.75 113 LEU A C 1
ATOM 912 O O . LEU A 1 113 ? 4.653 2.820 -22.036 1.00 81.75 113 LEU A O 1
ATOM 916 N N . ILE A 1 114 ? 5.186 2.040 -24.077 1.00 79.25 114 ILE A N 1
ATOM 917 C CA . ILE A 1 114 ? 3.979 1.225 -24.242 1.00 79.25 114 ILE A CA 1
ATOM 918 C C . ILE A 1 114 ? 3.993 0.055 -23.253 1.00 79.25 114 ILE A C 1
ATOM 920 O O . ILE A 1 114 ? 2.986 -0.185 -22.594 1.00 79.25 114 ILE A O 1
ATOM 924 N N . ALA A 1 115 ? 5.125 -0.631 -23.076 1.00 78.06 115 ALA A N 1
ATOM 925 C CA . ALA A 1 115 ? 5.250 -1.740 -22.129 1.00 78.06 115 ALA A CA 1
ATOM 926 C C . ALA A 1 115 ? 5.114 -1.300 -20.658 1.00 78.06 115 ALA A C 1
ATOM 928 O O . ALA A 1 115 ? 4.595 -2.051 -19.832 1.00 78.06 115 ALA A O 1
ATOM 929 N N . LEU A 1 116 ? 5.544 -0.079 -20.320 1.00 80.94 116 LEU A N 1
ATOM 930 C CA . LEU A 1 116 ? 5.422 0.482 -18.970 1.00 80.94 116 LEU A CA 1
ATOM 931 C C . LEU A 1 116 ? 4.027 1.045 -18.670 1.00 80.94 116 LEU A C 1
ATOM 933 O O . LEU A 1 116 ? 3.631 1.079 -17.503 1.00 80.94 116 LEU A O 1
ATOM 937 N N . SER A 1 117 ? 3.254 1.441 -19.686 1.00 89.69 117 SER A N 1
ATOM 938 C CA . SER A 1 117 ? 1.910 2.007 -19.498 1.00 89.69 117 SER A CA 1
ATOM 939 C C . SER A 1 117 ? 0.966 1.094 -18.691 1.00 89.69 117 SER A C 1
ATOM 941 O O . SER A 1 117 ? 0.386 1.577 -17.717 1.00 89.69 117 SER A O 1
ATOM 943 N N . PRO A 1 118 ? 0.851 -0.222 -18.968 1.00 87.25 118 PRO A N 1
ATOM 944 C CA . PRO A 1 118 ? 0.044 -1.136 -18.159 1.00 87.25 118 PRO A CA 1
ATOM 945 C C . PRO A 1 118 ? 0.490 -1.219 -16.697 1.00 87.25 118 PRO A C 1
ATOM 947 O O . PRO A 1 118 ? -0.350 -1.286 -15.802 1.00 87.25 118 PRO A O 1
ATOM 950 N N . ALA A 1 119 ? 1.801 -1.188 -16.434 1.00 80.25 119 ALA A N 1
ATOM 951 C CA . ALA A 1 119 ? 2.335 -1.240 -15.075 1.00 80.25 119 ALA A CA 1
ATOM 952 C C . ALA A 1 119 ? 1.998 0.039 -14.292 1.00 80.25 119 ALA A C 1
ATOM 954 O O . ALA A 1 119 ? 1.564 -0.036 -13.142 1.00 80.25 119 ALA A O 1
ATOM 955 N N . ILE A 1 120 ? 2.131 1.206 -14.930 1.00 80.06 120 ILE A N 1
ATOM 956 C CA . ILE A 1 120 ? 1.763 2.502 -14.346 1.00 80.06 120 ILE A CA 1
ATOM 957 C C . ILE A 1 120 ? 0.253 2.551 -14.068 1.00 80.06 120 ILE A C 1
ATOM 959 O O . ILE A 1 120 ? -0.155 2.907 -12.961 1.00 80.06 120 ILE A O 1
ATOM 963 N N . ILE A 1 121 ? -0.576 2.124 -15.028 1.00 80.12 121 ILE A N 1
ATOM 964 C CA . ILE A 1 121 ? -2.037 2.049 -14.874 1.00 80.12 121 ILE A CA 1
ATOM 965 C C . ILE A 1 121 ? -2.415 1.105 -13.723 1.00 80.12 121 ILE A C 1
ATOM 967 O O . ILE A 1 121 ? -3.239 1.463 -12.883 1.00 80.12 121 ILE A O 1
ATOM 971 N N . ALA A 1 122 ? -1.786 -0.069 -13.621 1.00 82.44 122 ALA A N 1
ATOM 972 C CA . ALA A 1 122 ? -2.040 -1.018 -12.538 1.00 82.44 122 ALA A CA 1
ATOM 973 C C . ALA A 1 122 ? -1.680 -0.448 -11.154 1.00 82.44 122 ALA A C 1
ATOM 975 O O . ALA A 1 122 ? -2.417 -0.658 -10.189 1.00 82.44 122 ALA A O 1
ATOM 976 N N . ILE A 1 123 ? -0.576 0.301 -11.042 1.00 79.75 123 ILE A N 1
ATOM 977 C CA . ILE A 1 123 ? -0.185 0.974 -9.793 1.00 79.75 123 ILE A CA 1
ATOM 978 C C . ILE A 1 123 ? -1.204 2.057 -9.420 1.00 79.75 123 ILE A C 1
ATOM 980 O O . ILE A 1 123 ? -1.640 2.098 -8.268 1.00 79.75 123 ILE A O 1
ATOM 984 N N . LEU A 1 124 ? -1.626 2.893 -10.374 1.00 82.19 124 LEU A N 1
ATOM 985 C CA . LEU A 1 124 ? -2.638 3.932 -10.149 1.00 82.19 124 LEU A CA 1
ATOM 986 C C . LEU A 1 124 ? -3.976 3.336 -9.702 1.00 82.19 124 LEU A C 1
ATOM 988 O O . LEU A 1 124 ? -4.533 3.772 -8.696 1.00 82.19 124 LEU A O 1
ATOM 992 N N . LEU A 1 125 ? -4.453 2.288 -10.380 1.00 91.00 125 LEU A N 1
ATOM 993 C CA . LEU A 1 125 ? -5.669 1.572 -9.988 1.00 91.00 125 LEU A CA 1
ATOM 994 C C . LEU A 1 125 ? -5.559 1.011 -8.568 1.00 91.00 125 LEU A C 1
ATOM 996 O O . LEU A 1 125 ? -6.491 1.138 -7.776 1.00 91.00 125 LEU A O 1
ATOM 1000 N N . LYS A 1 126 ? -4.403 0.446 -8.208 1.00 84.12 126 LYS A N 1
ATOM 1001 C CA . LYS A 1 126 ? -4.163 -0.101 -6.868 1.00 84.12 126 LYS A CA 1
ATOM 1002 C C . LYS A 1 126 ? -4.126 0.984 -5.788 1.00 84.12 126 LYS A C 1
ATOM 1004 O O . LYS A 1 126 ? -4.577 0.738 -4.670 1.00 84.12 126 LYS A O 1
ATOM 1009 N N . LEU A 1 127 ? -3.616 2.177 -6.101 1.00 84.81 127 LEU A N 1
ATOM 1010 C CA . LEU A 1 127 ? -3.652 3.335 -5.202 1.00 84.81 127 LEU A CA 1
ATOM 1011 C C . LEU A 1 127 ? -5.082 3.850 -5.008 1.00 84.81 127 LEU A C 1
ATOM 1013 O O . LEU A 1 127 ? -5.492 4.057 -3.868 1.00 84.81 127 LEU A O 1
ATOM 1017 N N . ILE A 1 128 ? -5.858 3.974 -6.090 1.00 85.50 128 ILE A N 1
ATOM 1018 C CA . ILE A 1 128 ? -7.270 4.377 -6.031 1.00 85.50 128 ILE A CA 1
ATOM 1019 C C . ILE A 1 128 ? -8.078 3.370 -5.207 1.00 85.50 128 ILE A C 1
ATOM 1021 O O . ILE A 1 128 ? -8.802 3.771 -4.302 1.00 85.50 128 ILE A O 1
ATOM 1025 N N . GLN A 1 129 ? -7.908 2.064 -5.438 1.00 88.81 129 GLN A N 1
ATOM 1026 C CA . GLN A 1 129 ? -8.571 1.021 -4.644 1.00 88.81 129 GLN A CA 1
ATOM 1027 C C . GLN A 1 129 ? -8.261 1.153 -3.149 1.00 88.81 129 GLN A C 1
ATOM 1029 O O . GLN A 1 129 ? -9.172 1.127 -2.324 1.00 88.81 129 GLN A O 1
ATOM 1034 N N . ARG A 1 130 ? -6.984 1.337 -2.787 1.00 78.12 130 ARG A N 1
ATOM 1035 C CA . ARG A 1 130 ? -6.585 1.541 -1.385 1.00 78.12 130 ARG A CA 1
ATOM 1036 C C . ARG A 1 130 ? -7.198 2.806 -0.786 1.00 78.12 130 ARG A C 1
ATOM 1038 O O . ARG A 1 130 ? -7.600 2.777 0.373 1.00 78.12 130 ARG A O 1
ATOM 1045 N N . PHE A 1 131 ? -7.294 3.884 -1.562 1.00 84.69 131 PHE A N 1
ATOM 1046 C CA . PHE A 1 131 ? -7.911 5.135 -1.125 1.00 84.69 131 PHE A CA 1
ATOM 1047 C C . PHE A 1 131 ? -9.420 4.984 -0.886 1.00 84.69 131 PHE A C 1
ATOM 1049 O O . PHE A 1 131 ? -9.914 5.392 0.162 1.00 84.69 131 PHE A O 1
ATOM 1056 N N . VAL A 1 132 ? -10.141 4.335 -1.807 1.00 85.19 132 VAL A N 1
ATOM 1057 C CA . VAL A 1 132 ? -11.585 4.077 -1.678 1.00 85.19 132 VAL A CA 1
ATOM 1058 C C . VAL A 1 132 ? -11.879 3.226 -0.441 1.00 85.19 132 VAL A C 1
ATOM 1060 O O . VAL A 1 132 ? -12.738 3.593 0.357 1.00 85.19 132 VAL A O 1
ATOM 1063 N N . ILE A 1 133 ? -11.118 2.147 -0.222 1.00 83.56 133 ILE A N 1
ATOM 1064 C CA . ILE A 1 133 ? -11.281 1.278 0.956 1.00 83.56 133 ILE A CA 1
ATOM 1065 C C . ILE A 1 133 ? -11.009 2.051 2.255 1.00 83.56 133 ILE A C 1
ATOM 1067 O O . ILE A 1 133 ? -11.741 1.899 3.235 1.00 83.56 133 ILE A O 1
ATOM 1071 N N . ALA A 1 134 ? -9.973 2.894 2.281 1.00 75.94 134 ALA A N 1
ATOM 1072 C CA . ALA A 1 134 ? -9.671 3.725 3.444 1.00 75.94 134 ALA A CA 1
ATOM 1073 C C . ALA A 1 134 ? -10.814 4.708 3.746 1.00 75.94 134 ALA A C 1
ATOM 1075 O O . ALA A 1 134 ? -11.243 4.811 4.894 1.00 75.94 134 ALA A O 1
ATOM 1076 N N . HIS A 1 135 ? -11.356 5.370 2.721 1.00 80.62 135 HIS A N 1
ATOM 1077 C CA . HIS A 1 135 ? -12.472 6.302 2.869 1.00 80.62 135 HIS A CA 1
ATOM 1078 C C . HIS A 1 135 ? -13.748 5.605 3.363 1.00 80.62 135 HIS A C 1
ATOM 1080 O O . HIS A 1 135 ? -14.403 6.086 4.285 1.00 80.62 135 HIS A O 1
ATOM 1086 N N . GLU A 1 136 ? -14.077 4.437 2.806 1.00 79.50 136 GLU A N 1
ATOM 1087 C CA . GLU A 1 136 ? -15.224 3.635 3.243 1.00 79.50 136 GLU A CA 1
ATOM 1088 C C . GLU A 1 136 ? -15.074 3.170 4.701 1.00 79.50 136 GLU A C 1
ATOM 1090 O O . GLU A 1 136 ? -16.038 3.172 5.468 1.00 79.50 136 GLU A O 1
ATOM 1095 N N . THR A 1 137 ? -13.852 2.827 5.115 1.00 77.75 137 THR A N 1
ATOM 1096 C CA . THR A 1 137 ? -13.559 2.430 6.498 1.00 77.75 137 THR A CA 1
ATOM 1097 C C . THR A 1 137 ? -13.754 3.604 7.460 1.00 77.75 137 THR A C 1
ATOM 1099 O O . THR A 1 137 ? -14.419 3.439 8.481 1.00 77.75 137 THR A O 1
ATOM 1102 N N . ILE A 1 138 ? -13.255 4.799 7.120 1.00 72.31 138 ILE A N 1
ATOM 1103 C CA . ILE A 1 138 ? -13.421 6.014 7.937 1.00 72.31 138 ILE A CA 1
ATOM 1104 C C . ILE A 1 138 ? -14.904 6.393 8.051 1.00 72.31 138 ILE A C 1
ATOM 1106 O O . ILE A 1 138 ? -15.392 6.620 9.156 1.00 72.31 138 ILE A O 1
ATOM 1110 N N . ALA A 1 139 ? -15.645 6.381 6.939 1.00 68.19 139 ALA A N 1
ATOM 1111 C CA . ALA A 1 139 ? -17.070 6.712 6.926 1.00 68.19 139 ALA A CA 1
ATOM 1112 C C . ALA A 1 139 ? -17.908 5.767 7.808 1.00 68.19 139 ALA A C 1
ATOM 1114 O O . ALA A 1 139 ? -18.842 6.205 8.474 1.00 68.19 139 ALA A O 1
ATOM 1115 N N . LYS A 1 140 ? -17.557 4.475 7.868 1.00 72.94 140 LYS A N 1
ATOM 1116 C CA . LYS A 1 140 ? -18.248 3.493 8.724 1.00 72.94 140 LYS A CA 1
ATOM 1117 C C . LYS A 1 140 ? -17.978 3.684 10.220 1.00 72.94 140 LYS A C 1
ATOM 1119 O O . LYS A 1 140 ? -18.816 3.290 11.026 1.00 72.94 140 LYS A O 1
ATOM 1124 N N . HIS A 1 141 ? -16.839 4.271 10.588 1.00 66.75 141 HIS A N 1
ATOM 1125 C CA . HIS A 1 141 ? -16.448 4.482 11.987 1.00 66.75 141 HIS A CA 1
ATOM 1126 C C . HIS A 1 141 ? -16.821 5.883 12.503 1.00 66.75 141 HIS A C 1
ATOM 1128 O O . HIS A 1 141 ? -16.869 6.086 13.710 1.00 66.75 141 HIS A O 1
ATOM 1134 N N . GLN A 1 142 ? -17.166 6.826 11.618 1.00 60.59 142 GLN A N 1
ATOM 1135 C CA . GLN A 1 142 ? -17.733 8.133 11.974 1.00 60.59 142 GLN A CA 1
ATOM 1136 C C . GLN A 1 142 ? -19.269 8.115 12.060 1.00 60.59 142 GLN A C 1
ATOM 1138 O O . GLN A 1 142 ? -19.932 9.045 11.599 1.00 60.59 142 GLN A O 1
ATOM 1143 N N . LYS A 1 143 ? -19.877 7.081 12.660 1.00 52.03 143 LYS A N 1
ATOM 1144 C CA . LYS A 1 143 ? -21.268 7.249 13.110 1.00 52.03 143 LYS A CA 1
ATOM 1145 C C . LYS A 1 143 ? -21.270 8.394 14.133 1.00 52.03 143 LYS A C 1
ATOM 1147 O O . LYS A 1 143 ? -20.503 8.306 15.092 1.00 52.03 143 LYS A O 1
ATOM 1152 N N . PRO A 1 144 ? -22.067 9.461 13.938 1.00 50.09 144 PRO A N 1
ATOM 1153 C CA . PRO A 1 144 ? -22.154 10.522 14.923 1.00 50.09 144 PRO A CA 1
ATOM 1154 C C . PRO A 1 144 ? -22.598 9.887 16.237 1.00 50.09 144 PRO A C 1
ATOM 1156 O O . PRO A 1 144 ? -23.593 9.162 16.269 1.00 50.09 144 PRO A O 1
ATOM 1159 N N . VAL A 1 145 ? -21.829 10.121 17.301 1.00 51.56 145 VAL A N 1
ATOM 1160 C CA . VAL A 1 145 ? -22.328 9.959 18.664 1.00 51.56 145 VAL A CA 1
ATOM 1161 C C . VAL A 1 145 ? -23.535 10.887 18.731 1.00 51.56 145 VAL A C 1
ATOM 1163 O O . VAL A 1 145 ? -23.379 12.107 18.705 1.00 51.56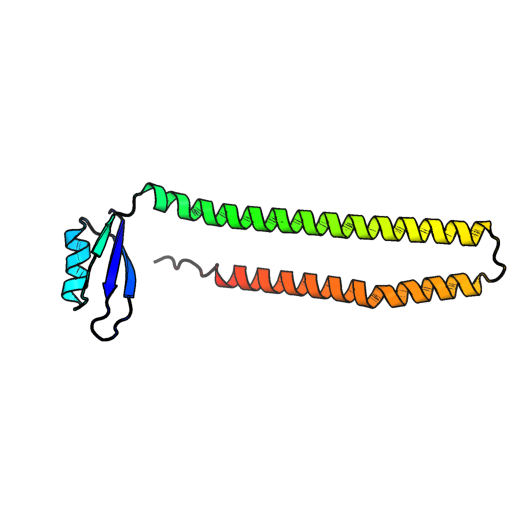 145 VAL A O 1
ATOM 1166 N N . SER A 1 146 ? -24.733 10.311 18.651 1.00 46.16 146 SER A N 1
ATOM 1167 C CA . SER A 1 146 ? -25.982 11.029 18.858 1.00 46.16 146 SER A CA 1
ATOM 1168 C C . SER A 1 146 ? -25.880 11.709 20.215 1.00 46.16 146 SER A C 1
ATOM 1170 O O . SER A 1 146 ? -25.643 11.041 21.221 1.00 46.16 146 SER A O 1
ATOM 1172 N N . SER A 1 147 ? -25.972 13.036 20.210 1.00 47.47 147 SER A N 1
ATOM 1173 C CA . SER A 1 147 ? -26.117 13.830 21.418 1.00 47.47 147 SER A CA 1
ATOM 1174 C C . SER A 1 147 ? -27.521 13.591 21.970 1.00 47.47 147 SER A C 1
ATOM 1176 O O . SER A 1 147 ? -28.455 14.275 21.555 1.00 47.47 147 SER A O 1
ATOM 1178 N N . ASP A 1 148 ? -27.647 12.604 22.847 1.00 42.16 148 ASP A N 1
ATOM 1179 C CA . ASP A 1 148 ? -28.732 12.510 23.825 1.00 42.16 148 ASP A CA 1
ATOM 1180 C C . ASP A 1 148 ? -28.137 12.692 25.226 1.00 42.16 148 ASP A C 1
ATOM 1182 O O . ASP A 1 148 ? -27.041 12.130 25.477 1.00 42.16 148 ASP A O 1
#